Protein AF-A0A1F7S0H8-F1 (afdb_monomer_lite)

Organism: NCBI:txid1817879

Foldseek 3Di:
DDDDDDDDDDDDPPPEDAPDDDDPVRVVLVVLVQVLADDDPQQPDRWYWDQDPVRKIKIKTWGFFADPVRDGDDIWIKIWIWHQDPPSAIHTDDIGTPDPCCPPPRNPCVVVVNVVRRVVSRD

Secondary structure (DSSP, 8-state):
----------S---S---SSPPPHHHHHHHHHHHHHS--BTTB-SPPEEEE-TTS-EEEEEEEEEE-TTS-EEEEEEEEEEEEE-GGG-EEEEEEEEESS-TTSTTTTTHHHHHHHHHHHHT-

pLDDT: mean 79.81, std 19.37, range [27.36, 96.06]

Structure (mmCIF, N/CA/C/O backbone):
data_AF-A0A1F7S0H8-F1
#
_entry.id   AF-A0A1F7S0H8-F1
#
loop_
_atom_site.group_PDB
_atom_site.id
_atom_site.type_symbol
_atom_site.label_atom_id
_atom_site.label_alt_id
_atom_site.label_comp_id
_atom_site.label_asym_id
_atom_site.label_entity_id
_a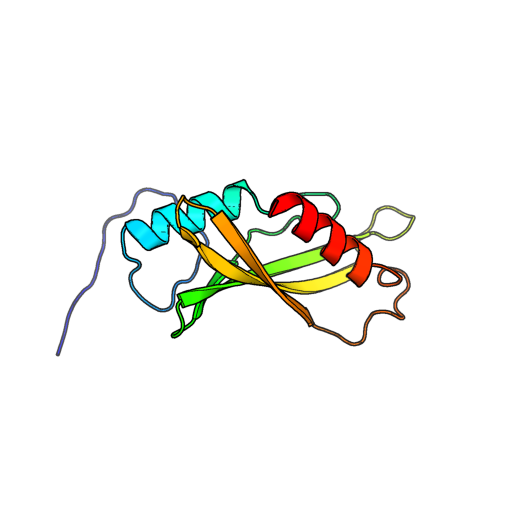tom_site.label_seq_id
_atom_site.pdbx_PDB_ins_code
_atom_site.Cartn_x
_atom_site.Cartn_y
_atom_site.Cartn_z
_atom_site.occupancy
_atom_site.B_iso_or_equiv
_atom_site.auth_seq_id
_atom_site.auth_comp_id
_atom_site.auth_asym_id
_atom_site.auth_atom_id
_atom_site.pdbx_PDB_model_num
ATOM 1 N N . MET A 1 1 ? -14.834 31.264 13.936 1.00 35.56 1 MET A N 1
ATOM 2 C CA . MET A 1 1 ? -14.135 30.613 15.067 1.00 35.56 1 MET A CA 1
ATOM 3 C C . MET A 1 1 ? -12.662 30.486 14.694 1.00 35.56 1 MET A C 1
ATOM 5 O O . MET A 1 1 ? -12.381 30.135 13.558 1.00 35.56 1 MET A O 1
ATOM 9 N N . LYS A 1 2 ? -11.749 30.914 15.575 1.00 37.16 2 LYS A N 1
ATOM 10 C CA . LYS A 1 2 ? -10.286 30.982 15.366 1.00 37.16 2 LYS A CA 1
ATOM 11 C C . LYS A 1 2 ? -9.579 29.936 16.245 1.00 37.16 2 LYS A C 1
ATOM 13 O O . LYS A 1 2 ? -10.104 29.629 17.309 1.00 37.16 2 LYS A O 1
ATOM 18 N N . ALA A 1 3 ? -8.348 29.593 15.834 1.00 30.03 3 ALA A N 1
ATOM 19 C CA . ALA A 1 3 ? -7.314 28.753 16.477 1.00 30.03 3 ALA A CA 1
ATOM 20 C C . ALA A 1 3 ? -7.418 27.244 16.145 1.00 30.03 3 ALA A C 1
ATOM 22 O O . ALA A 1 3 ? -8.518 26.729 16.034 1.00 30.03 3 ALA A O 1
ATOM 23 N N . ALA A 1 4 ? -6.324 26.508 15.904 1.00 31.42 4 ALA A N 1
ATOM 24 C CA . ALA A 1 4 ? -4.999 26.639 16.514 1.00 31.42 4 ALA A CA 1
ATOM 25 C C . ALA A 1 4 ? -3.820 26.749 15.524 1.00 31.42 4 ALA A C 1
ATOM 27 O O . ALA A 1 4 ? -3.726 26.030 14.535 1.00 31.42 4 ALA A O 1
ATOM 28 N N . LYS A 1 5 ? -2.886 27.654 15.854 1.00 34.66 5 LYS A N 1
ATOM 29 C CA . LYS A 1 5 ? -1.485 27.591 15.427 1.00 34.66 5 LYS A CA 1
ATOM 30 C C . LYS A 1 5 ? -0.779 26.625 16.371 1.00 34.66 5 LYS A C 1
ATOM 32 O O . LYS A 1 5 ? -0.831 26.845 17.578 1.00 34.66 5 LYS A O 1
ATOM 37 N N . ILE A 1 6 ? -0.086 25.632 15.832 1.00 31.73 6 ILE A N 1
ATOM 38 C CA . ILE A 1 6 ? 0.916 24.877 16.582 1.00 31.73 6 ILE A CA 1
ATOM 39 C C . ILE A 1 6 ? 2.270 25.276 16.006 1.00 31.73 6 ILE A C 1
ATOM 41 O O . ILE A 1 6 ? 2.551 25.068 14.828 1.00 31.73 6 ILE A O 1
ATOM 45 N N . SER A 1 7 ? 3.074 25.929 16.839 1.00 33.97 7 SER A N 1
ATOM 46 C CA . SER A 1 7 ? 4.480 26.210 16.585 1.00 33.97 7 SER A CA 1
ATOM 47 C C . SER A 1 7 ? 5.299 25.652 17.743 1.00 33.97 7 SER A C 1
ATOM 49 O O . SER A 1 7 ? 5.394 26.295 18.788 1.00 33.97 7 SER A O 1
ATOM 51 N N . HIS A 1 8 ? 5.913 24.490 17.542 1.00 27.36 8 HIS A N 1
ATOM 52 C CA . HIS A 1 8 ? 7.290 24.261 17.970 1.00 27.36 8 HIS A CA 1
ATOM 53 C C . HIS A 1 8 ? 7.908 23.108 17.177 1.00 27.36 8 HIS A C 1
ATOM 55 O O . HIS A 1 8 ? 7.228 22.162 16.800 1.00 27.36 8 HIS A O 1
ATOM 61 N N . TRP A 1 9 ? 9.185 23.279 16.855 1.00 36.69 9 TRP A N 1
ATOM 62 C CA . TRP A 1 9 ? 9.936 22.606 15.803 1.00 36.69 9 TRP A CA 1
ATOM 63 C C . TRP A 1 9 ? 11.054 21.781 16.446 1.00 36.69 9 TRP A C 1
ATOM 65 O O . TRP A 1 9 ? 11.909 22.349 17.117 1.00 36.69 9 TRP A O 1
ATOM 75 N N . SER A 1 10 ? 11.084 20.474 16.191 1.00 34.12 10 SER A N 1
ATOM 76 C CA . SER A 1 10 ? 12.286 19.627 16.225 1.00 34.12 10 SER A CA 1
ATOM 77 C C . SER A 1 10 ? 11.961 18.348 15.454 1.00 34.12 10 SER A C 1
ATOM 79 O O . SER A 1 10 ? 11.011 17.661 15.812 1.00 34.12 10 SER A O 1
ATOM 81 N N . GLY A 1 11 ? 12.673 18.132 14.338 1.00 35.53 11 GLY A N 1
ATOM 82 C CA . GLY A 1 11 ? 12.375 17.150 13.283 1.00 35.53 11 GLY A CA 1
ATOM 83 C C . GLY A 1 11 ? 12.131 15.741 13.817 1.00 35.53 11 GLY A C 1
ATOM 84 O O . GLY A 1 11 ? 12.734 15.339 14.797 1.00 35.53 11 GLY A O 1
ATOM 85 N N . ILE A 1 12 ? 11.221 14.963 13.253 1.00 36.72 12 ILE A N 1
ATOM 86 C CA . ILE A 1 12 ? 10.985 14.685 11.836 1.00 36.72 12 ILE A CA 1
ATOM 87 C C . ILE A 1 12 ? 9.501 14.942 11.560 1.00 36.72 12 ILE A C 1
ATOM 89 O O . ILE A 1 12 ? 8.644 14.448 12.286 1.00 36.72 12 ILE A O 1
ATOM 93 N N . LYS A 1 13 ? 9.165 15.742 10.539 1.00 36.72 13 LYS A N 1
ATOM 94 C CA . LYS A 1 13 ? 7.796 15.673 10.019 1.00 36.72 13 LYS A CA 1
ATOM 95 C C . LYS A 1 13 ? 7.671 14.271 9.453 1.00 36.72 13 LYS A C 1
ATOM 97 O O . LYS A 1 13 ? 8.392 13.966 8.506 1.00 36.72 13 LYS A O 1
ATOM 102 N N . SER A 1 14 ? 6.807 13.452 10.044 1.00 42.69 14 SER A N 1
ATOM 103 C CA . SER A 1 14 ? 6.254 12.306 9.338 1.00 42.69 14 SER A CA 1
ATOM 104 C C . SER A 1 14 ? 5.902 12.798 7.921 1.00 42.69 14 SER A C 1
ATOM 106 O O . SER A 1 14 ? 5.218 13.825 7.806 1.00 42.69 14 SER A O 1
ATOM 108 N N . PRO A 1 15 ? 6.453 12.199 6.851 1.00 43.97 15 PRO A N 1
ATOM 109 C CA . PRO A 1 15 ? 6.251 12.679 5.481 1.00 43.97 15 PRO A CA 1
ATOM 110 C C . PRO A 1 15 ? 4.785 12.556 5.023 1.00 43.97 15 PRO A C 1
ATOM 112 O O . PRO A 1 15 ? 4.446 12.938 3.903 1.00 43.97 15 PRO A O 1
ATOM 115 N N . TYR A 1 16 ? 3.903 12.074 5.900 1.00 50.62 16 TYR A N 1
ATOM 116 C CA . TYR A 1 16 ? 2.523 11.731 5.623 1.00 50.62 16 TYR A CA 1
ATOM 117 C C . TYR A 1 16 ? 1.584 12.933 5.768 1.00 50.62 16 TYR A C 1
ATOM 119 O O . TYR A 1 16 ? 1.601 13.686 6.745 1.00 50.62 16 TYR A O 1
ATOM 127 N N . SER A 1 17 ? 0.737 13.124 4.756 1.00 50.94 17 SER A N 1
ATOM 128 C CA . SER A 1 17 ? -0.319 14.132 4.757 1.00 50.94 17 SER A CA 1
ATOM 129 C C . SER A 1 17 ? -1.642 13.502 5.182 1.00 50.94 17 SER A C 1
ATOM 131 O O . SER A 1 17 ? -2.275 12.812 4.388 1.00 50.94 17 SER A O 1
ATOM 133 N N . TYR A 1 18 ? -2.088 13.780 6.406 1.00 55.00 18 TYR A N 1
ATOM 134 C CA . TYR A 1 18 ? -3.389 13.329 6.898 1.00 55.00 18 TYR A CA 1
ATOM 135 C C . TYR A 1 18 ? -4.454 14.416 6.734 1.00 55.00 18 TYR A C 1
ATOM 137 O O . TYR A 1 18 ? -4.211 15.604 6.950 1.00 55.00 18 TYR A O 1
ATOM 145 N N . SER A 1 19 ? -5.667 14.009 6.358 1.00 54.66 19 SER A N 1
ATOM 146 C CA . SER A 1 19 ? -6.814 14.914 6.188 1.00 54.66 19 SER A CA 1
ATOM 147 C C . SER A 1 19 ? -7.409 15.418 7.514 1.00 54.66 19 SER A C 1
ATOM 149 O O . SER A 1 19 ? -8.237 16.331 7.511 1.00 54.66 19 SER A O 1
ATOM 151 N N . HIS A 1 20 ? -7.001 14.831 8.640 1.00 63.75 20 HIS A N 1
ATOM 152 C CA . HIS A 1 20 ? -7.454 15.135 9.995 1.00 63.75 20 HIS A CA 1
ATOM 153 C C . HIS A 1 20 ? -6.344 14.813 11.009 1.00 63.75 20 HIS A C 1
ATOM 155 O O . HIS A 1 20 ? -5.349 14.182 10.659 1.00 63.75 20 HIS A O 1
ATOM 161 N N . ASN A 1 21 ? -6.508 15.260 12.259 1.00 76.88 21 ASN A N 1
ATOM 162 C CA . ASN A 1 21 ? -5.634 14.813 13.344 1.00 76.88 21 ASN A CA 1
ATOM 163 C C . ASN A 1 21 ? -5.942 13.342 13.629 1.00 76.88 21 ASN A C 1
ATOM 165 O O . ASN A 1 21 ? -7.093 13.032 13.946 1.00 76.88 21 ASN A O 1
ATOM 169 N N . LEU A 1 22 ? -4.936 12.482 13.512 1.00 79.38 22 LEU A N 1
ATOM 170 C CA . LEU A 1 22 ? -5.056 11.069 13.838 1.00 79.38 22 LEU A CA 1
ATOM 171 C C . LEU A 1 22 ? -5.240 10.878 15.344 1.00 79.38 22 LEU A C 1
ATOM 173 O O . LEU A 1 22 ? -4.770 11.671 16.164 1.00 79.38 22 LEU A O 1
ATOM 177 N N . THR A 1 23 ? -5.947 9.819 15.710 1.00 87.06 23 THR A N 1
ATOM 178 C CA . THR A 1 23 ? -5.912 9.281 17.068 1.00 87.06 23 THR A CA 1
ATOM 179 C C . THR A 1 23 ? -4.625 8.481 17.282 1.00 87.06 23 THR A C 1
ATOM 181 O O . THR A 1 23 ? -4.068 7.933 16.338 1.00 87.06 23 THR A O 1
ATOM 184 N N . GLU A 1 24 ? -4.184 8.344 18.534 1.00 87.12 24 GLU A N 1
ATOM 185 C CA . GLU A 1 24 ? -2.999 7.540 18.896 1.00 87.12 24 GLU A CA 1
ATOM 186 C C . GLU A 1 24 ? -3.091 6.094 18.370 1.00 87.12 24 GLU A C 1
ATOM 188 O O . GLU A 1 24 ? -2.121 5.537 17.865 1.00 87.12 24 GLU A O 1
ATOM 193 N N . ASN A 1 25 ? -4.288 5.499 18.408 1.00 86.69 25 ASN A N 1
ATOM 194 C CA . ASN A 1 25 ? -4.518 4.161 17.863 1.00 86.69 25 ASN A CA 1
ATOM 195 C C . ASN A 1 25 ? -4.367 4.112 16.336 1.00 86.69 25 ASN A C 1
ATOM 197 O O . ASN A 1 25 ? -3.900 3.108 15.804 1.00 86.69 25 ASN A O 1
ATOM 201 N N . GLU A 1 26 ? -4.782 5.167 15.630 1.00 88.50 26 GLU A N 1
ATOM 202 C CA . GLU A 1 26 ? -4.605 5.252 14.180 1.00 88.50 26 GLU A CA 1
ATOM 203 C C . GLU A 1 26 ? -3.132 5.431 13.819 1.00 88.50 26 GLU A C 1
ATOM 205 O O . GLU A 1 26 ? -2.672 4.771 12.896 1.00 88.50 26 GLU A O 1
ATOM 210 N N . GLU A 1 27 ? -2.379 6.236 14.570 1.00 89.19 27 GLU A N 1
ATOM 211 C CA . GLU A 1 27 ? -0.930 6.389 14.378 1.00 89.19 27 GLU A CA 1
ATOM 212 C C . GLU A 1 27 ? -0.205 5.045 14.533 1.00 89.19 27 GLU A C 1
ATOM 214 O O . GLU A 1 27 ? 0.455 4.602 13.596 1.00 89.19 27 GLU A O 1
ATOM 219 N N . ILE A 1 28 ? -0.429 4.333 15.644 1.00 89.75 28 ILE A N 1
ATOM 220 C CA . ILE A 1 28 ? 0.177 3.013 15.897 1.00 89.75 28 ILE A CA 1
ATOM 221 C C . ILE A 1 28 ? -0.184 2.005 14.795 1.00 89.75 28 ILE A C 1
ATOM 223 O O . ILE A 1 28 ? 0.633 1.180 14.388 1.00 89.75 28 ILE A O 1
ATOM 227 N N . MET A 1 29 ? -1.428 2.029 14.318 1.00 91.00 29 MET A N 1
ATOM 228 C CA . MET A 1 29 ? -1.888 1.135 13.257 1.00 91.00 29 MET A CA 1
ATOM 229 C C . MET A 1 29 ? -1.209 1.435 11.914 1.00 91.00 29 MET A C 1
ATOM 231 O O . MET A 1 29 ? -0.882 0.502 11.181 1.00 91.00 29 MET A O 1
ATOM 235 N N . LEU A 1 30 ? -1.014 2.713 11.581 1.00 91.50 30 LEU A N 1
ATOM 236 C CA . LEU A 1 30 ? -0.339 3.122 10.351 1.00 91.50 30 LEU A CA 1
ATOM 237 C C . LEU A 1 30 ? 1.163 2.823 10.397 1.00 91.50 30 LEU A C 1
AT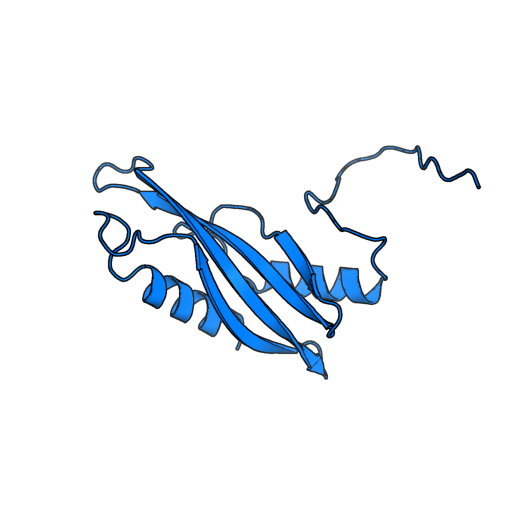OM 239 O O . LEU A 1 30 ? 1.694 2.339 9.403 1.00 91.50 30 LEU A O 1
ATOM 243 N N . GLU A 1 31 ? 1.815 3.010 11.547 1.00 91.25 31 GLU A N 1
ATOM 244 C CA . GLU A 1 31 ? 3.212 2.601 11.759 1.00 91.25 31 GLU A CA 1
ATOM 245 C C . GLU A 1 31 ? 3.388 1.091 11.533 1.00 91.25 31 GLU A C 1
ATOM 247 O O . GLU A 1 31 ? 4.261 0.667 10.780 1.00 91.25 31 GLU A O 1
ATOM 252 N N . LYS A 1 32 ? 2.488 0.262 12.084 1.00 91.38 32 LYS A N 1
ATOM 253 C CA . LYS A 1 32 ? 2.498 -1.191 11.829 1.00 91.38 32 LYS A CA 1
ATOM 254 C C . LYS A 1 32 ? 2.320 -1.527 10.350 1.00 91.38 32 LYS A C 1
ATOM 256 O O . LYS A 1 32 ? 2.936 -2.471 9.866 1.00 91.38 32 LYS A O 1
ATOM 261 N N . LEU A 1 33 ? 1.458 -0.797 9.640 1.00 91.81 33 LEU A N 1
ATOM 262 C CA . LEU A 1 33 ? 1.272 -0.994 8.202 1.00 91.81 33 LEU A CA 1
ATOM 263 C C . LEU A 1 33 ? 2.535 -0.648 7.418 1.00 91.81 33 LEU A C 1
ATOM 265 O O . LEU A 1 33 ? 2.896 -1.378 6.503 1.00 91.81 33 LEU A O 1
ATOM 269 N N . GLU A 1 34 ? 3.200 0.445 7.765 1.00 91.56 34 GLU A N 1
ATOM 270 C CA . GLU A 1 34 ? 4.449 0.858 7.131 1.00 91.56 34 GLU A CA 1
ATOM 271 C C . GLU A 1 34 ? 5.568 -0.177 7.311 1.00 91.56 34 GLU A C 1
ATOM 273 O O . GLU A 1 34 ? 6.301 -0.448 6.357 1.00 91.56 34 GLU A O 1
ATOM 278 N N . ASP A 1 35 ? 5.647 -0.786 8.498 1.00 91.19 35 ASP A N 1
ATOM 279 C CA . ASP A 1 35 ? 6.635 -1.818 8.827 1.00 91.19 35 ASP A CA 1
ATOM 280 C C . ASP A 1 35 ? 6.424 -3.127 8.049 1.00 91.19 35 ASP A C 1
ATOM 282 O O . ASP A 1 35 ? 7.396 -3.802 7.702 1.00 91.19 35 ASP A O 1
ATOM 286 N N . ILE A 1 36 ? 5.168 -3.516 7.793 1.00 92.94 36 ILE A N 1
ATOM 287 C CA . ILE A 1 36 ? 4.867 -4.767 7.078 1.00 92.94 36 ILE A CA 1
ATOM 288 C C . ILE A 1 36 ? 4.861 -4.587 5.563 1.00 92.94 36 ILE A C 1
ATOM 290 O O . ILE A 1 36 ? 5.212 -5.519 4.843 1.00 92.94 36 ILE A O 1
ATOM 294 N N . LEU A 1 37 ? 4.454 -3.418 5.061 1.00 94.06 37 LEU A N 1
ATOM 295 C CA . LEU A 1 37 ? 4.339 -3.190 3.626 1.00 94.06 37 LEU A CA 1
ATOM 296 C C . LEU A 1 37 ? 5.718 -3.257 2.947 1.00 94.06 37 LEU A C 1
ATOM 298 O O . LEU A 1 37 ? 6.728 -2.848 3.517 1.00 94.06 37 LEU A O 1
ATOM 302 N N . PRO A 1 38 ? 5.789 -3.782 1.714 1.00 94.00 38 PRO A N 1
ATOM 303 C CA . PRO A 1 38 ? 7.058 -4.053 1.065 1.00 94.00 38 PRO A CA 1
ATOM 304 C C . PRO A 1 38 ? 7.776 -2.758 0.683 1.00 94.00 38 PRO A C 1
ATOM 306 O O . PRO A 1 38 ? 7.158 -1.786 0.240 1.00 94.00 38 PRO A O 1
ATOM 309 N N . HIS A 1 39 ? 9.103 -2.813 0.776 1.00 91.06 39 HIS A N 1
ATOM 310 C CA . HIS A 1 39 ? 10.032 -1.781 0.324 1.00 91.06 39 HIS A CA 1
ATOM 311 C C . HIS A 1 39 ? 11.108 -2.409 -0.569 1.00 91.06 39 HIS A C 1
ATOM 313 O O . HIS A 1 39 ? 11.498 -3.566 -0.392 1.00 91.06 39 HIS A O 1
ATOM 319 N N . GLY A 1 40 ? 11.623 -1.635 -1.519 1.00 88.94 40 GLY A N 1
ATOM 320 C CA . GLY A 1 40 ? 12.642 -2.073 -2.469 1.00 88.94 40 GLY A CA 1
ATOM 321 C C . GLY A 1 40 ? 12.082 -2.858 -3.657 1.00 88.94 40 GLY A C 1
ATOM 322 O O . GLY A 1 40 ? 10.878 -2.929 -3.891 1.00 88.94 40 GLY A O 1
ATOM 323 N N . SER A 1 41 ? 12.982 -3.424 -4.469 1.00 88.81 41 SER A N 1
ATOM 324 C CA . SER A 1 41 ? 12.638 -4.135 -5.718 1.00 88.81 41 SER A CA 1
ATOM 325 C C . SER A 1 41 ? 11.762 -3.320 -6.684 1.00 88.81 41 SER A C 1
ATOM 327 O O . SER A 1 41 ? 10.981 -3.879 -7.449 1.00 88.81 41 SER A O 1
ATOM 329 N N . GLY A 1 42 ? 11.906 -1.992 -6.659 1.00 89.75 42 GLY A N 1
ATOM 330 C CA . GLY A 1 42 ? 11.107 -1.052 -7.444 1.00 89.75 42 GLY A CA 1
ATOM 331 C C . GLY A 1 42 ? 9.984 -0.380 -6.650 1.00 89.75 42 GLY A C 1
ATOM 332 O O . GLY A 1 42 ? 9.457 0.615 -7.121 1.00 89.75 42 GLY A O 1
ATOM 333 N N . ILE A 1 43 ? 9.647 -0.833 -5.440 1.00 92.38 43 ILE A N 1
ATOM 334 C CA . ILE A 1 43 ? 8.763 -0.120 -4.500 1.00 92.38 43 ILE A CA 1
ATOM 335 C C . ILE A 1 43 ? 9.647 0.733 -3.583 1.00 92.38 43 ILE A C 1
ATOM 337 O O . ILE A 1 43 ? 9.919 0.375 -2.442 1.00 92.38 43 ILE A O 1
ATOM 341 N N . ASN A 1 44 ? 10.209 1.811 -4.127 1.00 87.12 44 ASN A N 1
ATOM 342 C CA . ASN A 1 44 ? 11.237 2.596 -3.430 1.00 87.12 44 ASN A CA 1
ATOM 343 C C . ASN A 1 44 ? 10.696 3.876 -2.773 1.00 87.12 44 ASN A C 1
ATOM 345 O O . ASN A 1 44 ? 11.454 4.570 -2.100 1.00 87.12 44 ASN A O 1
ATOM 349 N N . GLY A 1 45 ? 9.429 4.225 -3.018 1.00 84.44 45 GLY A N 1
ATOM 350 C CA . GLY A 1 45 ? 8.798 5.401 -2.429 1.00 84.44 45 GLY A CA 1
ATOM 351 C C . GLY A 1 45 ? 8.287 5.144 -1.013 1.00 84.44 45 GLY A C 1
ATOM 352 O O . GLY A 1 45 ? 7.994 4.005 -0.649 1.00 84.44 45 GLY A O 1
ATOM 353 N N . ASP A 1 46 ? 8.119 6.221 -0.247 1.00 90.56 46 ASP A N 1
ATOM 354 C CA . ASP A 1 46 ? 7.449 6.165 1.053 1.00 90.56 46 ASP A CA 1
ATOM 355 C C . ASP A 1 46 ? 5.960 5.827 0.867 1.00 90.56 46 ASP A C 1
ATOM 357 O O . ASP A 1 46 ? 5.286 6.351 -0.031 1.00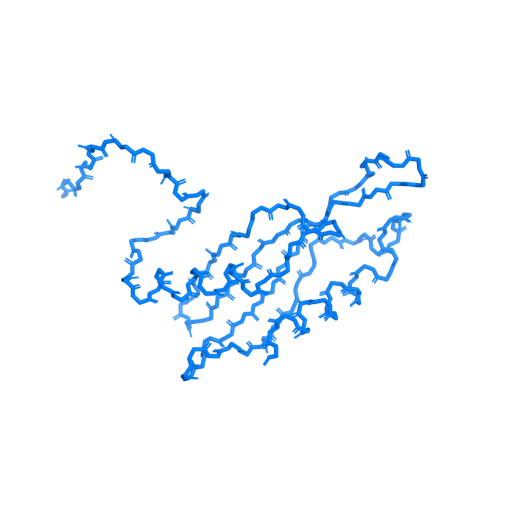 90.56 46 ASP A O 1
ATOM 361 N N . TRP A 1 47 ? 5.428 4.966 1.732 1.00 92.50 47 TRP A N 1
ATOM 362 C CA . TRP A 1 47 ? 4.006 4.634 1.730 1.00 92.50 47 TRP A CA 1
ATOM 363 C C . TRP A 1 47 ? 3.174 5.809 2.234 1.00 92.50 47 TRP A C 1
ATOM 365 O O . TRP A 1 47 ? 3.487 6.409 3.250 1.00 92.50 47 TRP A O 1
ATOM 375 N N . SER A 1 48 ? 2.076 6.133 1.555 1.00 91.94 48 SER A N 1
ATOM 376 C CA . SER A 1 48 ? 1.115 7.133 2.046 1.00 91.94 48 SER A CA 1
ATOM 377 C C . SER A 1 48 ? -0.252 6.512 2.292 1.00 91.94 48 SER A C 1
ATOM 379 O O . SER A 1 48 ? -0.643 5.567 1.605 1.00 91.94 48 SER A O 1
ATOM 381 N N . PHE A 1 49 ? -0.977 7.030 3.284 1.00 93.00 49 PHE A N 1
ATOM 382 C CA . PHE A 1 49 ? -2.173 6.380 3.815 1.00 93.00 49 PHE A CA 1
ATOM 383 C C . PHE A 1 49 ? -3.382 7.311 3.854 1.00 93.00 49 PHE A C 1
ATOM 385 O O . PHE A 1 49 ? -3.315 8.410 4.404 1.00 93.00 49 PHE A O 1
ATOM 392 N N . ASP A 1 50 ? -4.513 6.813 3.357 1.00 91.81 50 ASP A N 1
ATOM 393 C CA . ASP A 1 50 ? -5.826 7.438 3.493 1.00 91.81 50 ASP A CA 1
ATOM 394 C C . ASP A 1 50 ? -6.764 6.538 4.312 1.00 91.81 50 ASP A C 1
ATOM 396 O O . ASP A 1 50 ? -7.129 5.442 3.877 1.00 91.81 50 ASP A O 1
ATOM 400 N N . ILE A 1 51 ? -7.213 7.014 5.479 1.00 91.19 51 ILE A N 1
ATOM 401 C CA . ILE A 1 51 ? -8.253 6.342 6.274 1.00 91.19 51 ILE A CA 1
ATOM 402 C C . ILE A 1 51 ? -9.630 6.721 5.715 1.00 91.19 51 ILE A C 1
ATOM 404 O O . ILE A 1 51 ? -10.044 7.884 5.719 1.00 91.19 51 ILE A O 1
ATOM 408 N N . LEU A 1 52 ? -10.361 5.726 5.220 1.00 89.81 52 LEU A N 1
ATOM 409 C CA . LEU A 1 52 ? -11.701 5.886 4.672 1.00 89.81 52 LEU A CA 1
ATOM 410 C C . LEU A 1 52 ? -12.751 5.945 5.787 1.00 89.81 52 LEU A C 1
ATOM 412 O O . LEU A 1 52 ? -12.598 5.371 6.861 1.00 89.81 52 LEU A O 1
ATOM 416 N N . LYS A 1 53 ? -13.906 6.557 5.498 1.00 86.88 53 LYS A N 1
ATOM 417 C CA . LYS A 1 53 ? -15.024 6.688 6.459 1.00 86.88 53 LYS A CA 1
ATOM 418 C C . LYS A 1 53 ? -15.560 5.356 7.000 1.00 86.88 53 LYS A C 1
ATOM 420 O O . LYS A 1 53 ? -16.253 5.352 8.010 1.00 86.88 53 LYS A O 1
ATOM 425 N N . ASN A 1 54 ? -15.309 4.251 6.302 1.00 86.62 54 ASN A N 1
ATOM 426 C CA . ASN A 1 54 ? -15.706 2.906 6.714 1.00 86.62 54 ASN A CA 1
ATOM 427 C C . ASN A 1 54 ? -14.622 2.178 7.536 1.00 86.62 54 ASN A C 1
ATOM 429 O O . ASN A 1 54 ? -14.793 0.994 7.813 1.00 86.62 54 ASN A O 1
ATOM 433 N N . GLY A 1 55 ? -13.523 2.854 7.884 1.00 88.31 55 GLY A N 1
ATOM 434 C CA . GLY A 1 55 ? -12.396 2.299 8.635 1.00 88.31 55 GLY A CA 1
ATOM 435 C C . GLY A 1 55 ? -11.375 1.529 7.794 1.00 88.31 55 GLY A C 1
ATOM 436 O O . GLY A 1 55 ? -10.372 1.081 8.335 1.00 88.31 55 GLY A O 1
ATOM 437 N N . ASN A 1 56 ? -11.594 1.367 6.484 1.00 94.12 56 ASN A N 1
ATOM 438 C CA . ASN A 1 56 ? -10.570 0.803 5.603 1.00 94.12 56 ASN A CA 1
ATOM 439 C C . ASN A 1 56 ? -9.446 1.817 5.376 1.00 94.12 56 A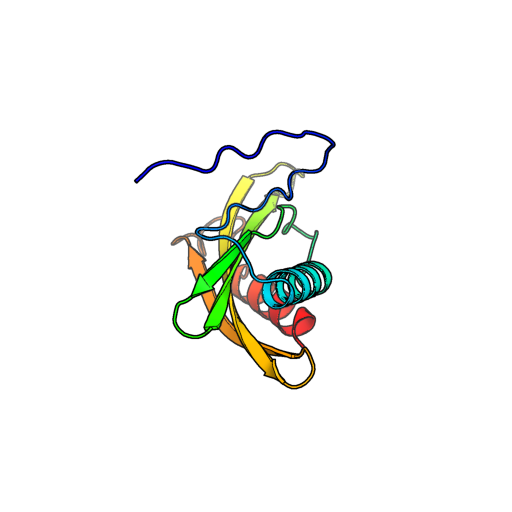SN A C 1
ATOM 441 O O . ASN A 1 56 ? -9.675 3.024 5.417 1.00 94.12 56 ASN A O 1
ATOM 445 N N . ILE A 1 57 ? -8.263 1.320 5.038 1.00 94.75 57 ILE A N 1
ATOM 446 C CA . ILE A 1 57 ? -7.079 2.140 4.792 1.00 94.75 57 ILE A CA 1
ATOM 447 C C . ILE A 1 57 ? -6.639 1.907 3.357 1.00 94.75 57 ILE A C 1
ATOM 449 O O . ILE A 1 57 ? -6.536 0.760 2.920 1.00 94.75 57 ILE A O 1
ATOM 453 N N . VAL A 1 58 ? -6.414 2.985 2.613 1.00 94.88 58 VAL A N 1
ATOM 454 C CA . VAL A 1 58 ? -5.802 2.926 1.286 1.00 94.88 58 VAL A CA 1
ATOM 455 C C . VAL A 1 58 ? -4.331 3.281 1.434 1.00 94.88 58 VAL A C 1
ATOM 457 O O . VAL A 1 58 ? -4.002 4.393 1.830 1.00 94.88 58 VAL A O 1
ATOM 460 N N . CYS A 1 59 ? -3.464 2.327 1.124 1.00 94.62 59 CYS A N 1
ATOM 461 C CA . CYS A 1 59 ? -2.017 2.476 1.139 1.00 94.62 59 CYS A CA 1
ATOM 462 C C . CYS A 1 59 ? -1.554 2.720 -0.300 1.00 94.62 59 CYS A C 1
ATOM 464 O O . CYS A 1 59 ? -1.857 1.920 -1.189 1.00 94.62 59 CYS A O 1
ATOM 466 N N . HIS A 1 60 ? -0.842 3.812 -0.542 1.00 94.44 60 HIS A N 1
ATOM 467 C CA . HIS A 1 60 ? -0.395 4.260 -1.857 1.00 94.44 60 HIS A CA 1
ATOM 468 C C . HIS A 1 60 ? 1.123 4.183 -1.974 1.00 94.44 60 HIS A C 1
ATOM 470 O O . HIS A 1 60 ? 1.831 4.579 -1.048 1.00 94.44 60 HIS A O 1
ATOM 476 N N . ASN A 1 61 ? 1.605 3.746 -3.138 1.00 94.12 61 ASN A N 1
ATOM 477 C CA . ASN A 1 61 ? 3.019 3.800 -3.495 1.00 94.12 61 ASN A CA 1
ATOM 478 C C . ASN A 1 61 ? 3.181 3.873 -5.029 1.00 94.12 61 ASN A C 1
ATOM 480 O O . ASN A 1 61 ? 2.212 3.760 -5.789 1.00 94.12 61 ASN A O 1
ATOM 484 N N . THR A 1 62 ? 4.413 4.056 -5.490 1.00 92.75 62 THR A N 1
ATOM 485 C CA . THR A 1 62 ? 4.788 4.107 -6.898 1.00 92.75 62 THR A CA 1
ATOM 486 C C . THR A 1 62 ? 5.869 3.069 -7.176 1.00 92.75 62 THR A C 1
ATOM 488 O O . THR A 1 62 ? 6.912 3.040 -6.531 1.00 92.75 62 THR A O 1
ATOM 491 N N . TYR A 1 63 ? 5.635 2.230 -8.184 1.00 92.19 63 TYR A N 1
ATOM 492 C CA . TYR A 1 63 ? 6.644 1.313 -8.696 1.00 92.19 63 TYR A CA 1
ATOM 493 C C . TYR A 1 63 ? 7.561 2.028 -9.693 1.00 92.19 63 TYR A C 1
ATOM 495 O O . TYR A 1 63 ? 7.096 2.549 -10.713 1.00 92.19 63 TYR A O 1
ATOM 503 N N . GLU A 1 64 ? 8.857 2.027 -9.414 1.00 91.31 64 GLU A N 1
ATOM 504 C CA . GLU A 1 64 ? 9.923 2.617 -10.215 1.00 91.31 64 GLU A CA 1
ATOM 505 C C . GLU A 1 64 ? 10.580 1.546 -11.092 1.00 91.31 64 GLU A C 1
ATOM 507 O O . GLU A 1 64 ? 11.501 0.836 -10.685 1.00 91.31 64 GLU A O 1
ATOM 512 N N . ALA A 1 65 ? 10.115 1.415 -12.331 1.00 89.19 65 ALA A N 1
ATOM 513 C CA . ALA A 1 65 ? 10.662 0.421 -13.238 1.00 89.19 65 ALA A CA 1
ATOM 514 C C . ALA A 1 65 ? 11.982 0.879 -13.861 1.00 89.19 65 ALA A C 1
ATOM 516 O O . ALA A 1 65 ? 12.103 2.013 -14.337 1.00 89.19 65 ALA A O 1
ATOM 517 N N . MET A 1 66 ? 12.935 -0.045 -13.955 1.00 87.94 66 MET A N 1
ATOM 518 C CA . MET A 1 66 ? 14.197 0.135 -14.667 1.00 87.94 66 MET A CA 1
ATOM 519 C C . MET A 1 66 ? 14.183 -0.590 -16.015 1.00 87.94 66 MET A C 1
ATOM 521 O O . MET A 1 66 ? 13.611 -1.668 -16.155 1.00 87.94 66 MET A O 1
ATOM 525 N N . ASN A 1 67 ? 14.830 -0.005 -17.020 1.00 84.12 67 ASN A N 1
ATOM 526 C CA . ASN A 1 67 ? 15.129 -0.700 -18.269 1.00 84.12 67 ASN A CA 1
ATOM 527 C C . ASN A 1 67 ? 16.349 -1.627 -18.116 1.00 84.12 67 ASN A C 1
ATOM 529 O O . ASN A 1 67 ? 17.062 -1.594 -17.116 1.00 84.12 67 ASN A O 1
ATOM 533 N N . GLU A 1 68 ? 16.648 -2.400 -19.160 1.00 85.69 68 GLU A N 1
ATOM 534 C CA . GLU A 1 68 ? 17.777 -3.348 -19.205 1.00 85.69 68 GLU A CA 1
ATOM 535 C C . GLU A 1 68 ? 19.159 -2.709 -18.988 1.00 85.69 68 GLU A C 1
ATOM 537 O O . GLU A 1 68 ? 20.134 -3.398 -18.705 1.00 85.69 68 GLU A O 1
ATOM 542 N N . ARG A 1 69 ? 19.266 -1.384 -19.134 1.00 88.81 69 ARG A N 1
ATOM 543 C CA . ARG A 1 69 ? 20.506 -0.627 -18.926 1.00 88.81 69 ARG A CA 1
ATOM 544 C C . ARG A 1 69 ? 20.612 -0.043 -17.513 1.00 88.81 69 ARG A C 1
ATOM 546 O O . ARG A 1 69 ? 21.551 0.700 -17.249 1.00 88.81 69 ARG A O 1
ATOM 553 N N . GLY A 1 70 ? 19.658 -0.345 -16.631 1.00 86.06 70 GLY A N 1
ATOM 554 C CA . GLY A 1 70 ? 19.633 0.132 -15.248 1.00 86.06 70 GLY A CA 1
ATOM 555 C C . GLY A 1 70 ? 19.153 1.576 -15.079 1.00 86.06 70 GLY A C 1
ATOM 556 O O . GLY A 1 70 ? 19.387 2.169 -14.033 1.00 86.06 70 GLY A O 1
ATOM 557 N N . TYR A 1 71 ? 18.495 2.166 -16.083 1.00 87.75 71 TYR A N 1
ATOM 558 C CA . TYR A 1 71 ? 17.889 3.496 -15.956 1.00 87.75 71 TYR A CA 1
ATOM 559 C C . TYR A 1 71 ? 16.394 3.387 -15.686 1.00 87.75 71 TYR A C 1
ATOM 561 O O . TYR A 1 71 ? 15.715 2.575 -16.317 1.00 87.75 71 TYR A O 1
ATOM 569 N N . TYR A 1 72 ? 15.862 4.267 -14.839 1.00 87.31 72 TYR A N 1
ATOM 570 C CA . TYR A 1 72 ? 14.419 4.390 -14.643 1.00 87.31 72 TYR A CA 1
ATOM 571 C C . TYR A 1 72 ? 13.710 4.725 -15.965 1.00 87.31 72 TYR A C 1
ATOM 573 O O . TYR A 1 72 ? 14.020 5.722 -16.618 1.00 87.31 72 TYR A O 1
ATOM 581 N N . CYS A 1 73 ? 12.782 3.856 -16.377 1.00 86.62 73 CYS A N 1
ATOM 582 C CA . CYS A 1 73 ? 12.009 3.978 -17.617 1.00 86.62 73 CYS A CA 1
ATOM 583 C C . CYS A 1 73 ? 10.599 4.512 -17.359 1.00 86.62 73 CYS A C 1
ATOM 585 O O . CYS A 1 73 ? 10.074 5.277 -18.166 1.00 86.62 73 CYS A O 1
ATOM 587 N N . HIS A 1 74 ? 9.969 4.079 -16.265 1.00 87.88 74 HIS A N 1
ATOM 588 C CA . HIS A 1 74 ? 8.560 4.331 -15.995 1.00 87.88 74 HIS A CA 1
ATOM 589 C C . HIS A 1 74 ? 8.273 4.319 -14.498 1.00 87.88 74 HIS A C 1
ATOM 591 O O . HIS A 1 74 ? 8.883 3.568 -13.744 1.00 87.88 74 HIS A O 1
ATOM 597 N N . PHE A 1 75 ? 7.265 5.097 -14.122 1.00 89.19 75 PHE A N 1
ATOM 598 C CA . PHE A 1 75 ? 6.687 5.129 -12.788 1.00 89.19 75 PHE A CA 1
ATOM 599 C C . PHE A 1 75 ? 5.217 4.709 -12.882 1.00 89.19 75 PHE A C 1
ATOM 601 O O . PHE A 1 75 ? 4.492 5.157 -13.793 1.00 89.19 75 PHE A O 1
ATOM 608 N N . TYR A 1 76 ? 4.796 3.823 -11.982 1.00 89.38 76 TYR A N 1
ATOM 609 C CA . TYR A 1 76 ? 3.438 3.290 -11.936 1.00 89.38 76 TYR A CA 1
ATOM 610 C C . TYR A 1 76 ? 2.855 3.443 -10.544 1.00 89.38 76 TYR A C 1
ATOM 612 O O . TYR A 1 76 ? 3.271 2.758 -9.616 1.00 89.38 76 TYR A O 1
ATOM 620 N N . ASP A 1 77 ? 1.869 4.322 -10.415 1.00 91.69 77 ASP A N 1
ATOM 621 C CA . ASP A 1 77 ? 1.170 4.492 -9.149 1.00 91.69 77 ASP A CA 1
ATOM 622 C C . ASP A 1 77 ? 0.228 3.313 -8.923 1.00 91.69 77 ASP A C 1
ATOM 624 O O . ASP A 1 77 ? -0.547 2.922 -9.807 1.00 91.69 77 ASP A O 1
ATOM 628 N N . PHE A 1 78 ? 0.254 2.779 -7.713 1.00 91.94 78 PHE A N 1
ATOM 629 C CA . PHE A 1 78 ? -0.653 1.734 -7.282 1.00 91.94 78 PHE A CA 1
ATOM 630 C C . PHE A 1 78 ? -1.121 1.988 -5.854 1.00 91.94 78 PHE A C 1
ATOM 632 O O . PHE A 1 78 ? -0.585 2.820 -5.119 1.00 91.94 78 PHE A O 1
ATOM 639 N N . SER A 1 79 ? -2.172 1.281 -5.469 1.00 94.12 79 SER A N 1
ATOM 640 C CA . SER A 1 79 ? -2.618 1.248 -4.092 1.00 94.12 79 SER A CA 1
ATOM 641 C C . SER A 1 79 ? -3.207 -0.096 -3.713 1.00 94.12 79 SER A C 1
ATOM 643 O O . SER A 1 79 ? -3.780 -0.814 -4.538 1.00 94.12 79 SER A O 1
ATOM 645 N N . VAL A 1 80 ? -3.099 -0.411 -2.428 1.00 95.31 80 VAL A N 1
ATOM 646 C CA . VAL A 1 80 ? -3.800 -1.523 -1.794 1.00 95.31 80 VAL A CA 1
ATOM 647 C C . VAL A 1 80 ? -4.748 -0.963 -0.746 1.00 95.31 80 VAL A C 1
ATOM 649 O O . VAL A 1 80 ? -4.413 -0.064 0.013 1.00 95.31 80 VAL A O 1
ATOM 652 N N . THR A 1 81 ? -5.980 -1.449 -0.741 1.00 95.94 81 THR A N 1
ATOM 653 C CA . THR A 1 81 ? -6.945 -1.185 0.318 1.00 95.94 81 THR A CA 1
ATOM 654 C C . THR A 1 81 ? -6.931 -2.362 1.269 1.00 95.94 81 THR A C 1
ATOM 656 O O . THR A 1 81 ? -7.169 -3.497 0.845 1.00 95.94 81 THR A O 1
ATOM 659 N N . VAL A 1 82 ? -6.712 -2.077 2.545 1.00 96.06 82 VAL A N 1
ATOM 660 C CA . VAL A 1 82 ? -6.750 -3.057 3.624 1.00 96.06 82 VAL A CA 1
ATOM 661 C C . VAL A 1 82 ? -7.851 -2.714 4.618 1.00 96.06 82 VAL A C 1
ATOM 663 O O . VAL A 1 82 ? -8.275 -1.563 4.754 1.00 96.06 82 VAL A O 1
ATOM 666 N N . LYS A 1 83 ? -8.337 -3.739 5.307 1.00 95.00 83 LYS A N 1
ATOM 667 C CA . LYS A 1 83 ? -9.270 -3.615 6.417 1.00 95.00 83 LYS A CA 1
ATOM 668 C C . LYS A 1 83 ? -8.551 -4.026 7.703 1.00 95.00 83 LYS A C 1
ATOM 670 O O . LYS A 1 83 ? -8.121 -5.178 7.784 1.00 95.00 83 LYS A O 1
ATOM 675 N N . PRO A 1 84 ? -8.452 -3.137 8.702 1.00 92.81 84 PRO A N 1
ATOM 676 C CA . PRO A 1 84 ? -7.984 -3.509 10.031 1.00 92.81 84 PRO A CA 1
ATOM 677 C C . PRO A 1 84 ? -8.899 -4.569 10.652 1.00 92.81 84 PRO A C 1
ATOM 679 O O . PRO A 1 84 ? -10.130 -4.471 10.582 1.00 92.81 84 PRO A O 1
ATOM 682 N N . LEU A 1 85 ? -8.297 -5.592 11.244 1.00 90.31 85 LEU A N 1
ATOM 683 C CA . LEU A 1 85 ? -8.960 -6.649 11.996 1.00 90.31 85 LEU A CA 1
ATOM 684 C C . LEU A 1 85 ? -8.539 -6.592 13.471 1.00 90.31 85 LEU A C 1
ATOM 686 O O . LEU A 1 85 ? -7.653 -5.839 13.867 1.00 90.31 85 LEU A O 1
ATOM 690 N N . GLU A 1 86 ? -9.176 -7.419 14.296 1.00 85.19 86 GLU A N 1
ATOM 691 C CA . G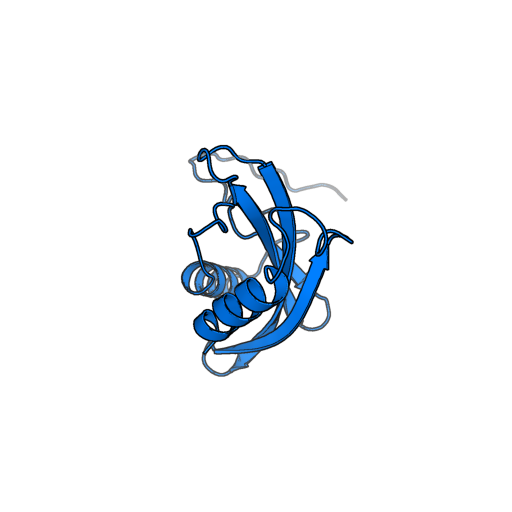LU A 1 86 ? -8.739 -7.629 15.676 1.00 85.19 86 GLU A CA 1
ATOM 692 C C . GLU A 1 86 ? -7.327 -8.239 15.732 1.00 85.19 86 GLU A C 1
ATOM 694 O O . GLU A 1 86 ? -6.901 -8.945 14.813 1.00 85.19 86 GLU A O 1
ATOM 699 N N . ASN A 1 87 ? -6.628 -8.017 16.850 1.00 84.25 87 ASN A N 1
ATOM 700 C CA . ASN A 1 87 ? -5.265 -8.506 17.099 1.00 84.25 87 ASN A CA 1
ATOM 701 C C . ASN A 1 87 ? -4.223 -7.993 16.093 1.00 84.25 87 ASN A C 1
ATOM 703 O O . ASN A 1 87 ? -3.347 -8.753 15.688 1.00 84.25 87 ASN A O 1
ATOM 707 N N . ASP A 1 88 ? -4.331 -6.723 15.691 1.00 80.88 88 ASP A N 1
ATOM 708 C CA . ASP A 1 88 ? -3.351 -6.043 14.831 1.00 80.88 88 ASP A CA 1
ATOM 709 C C . ASP A 1 88 ? -3.134 -6.701 13.458 1.00 80.88 88 ASP A C 1
ATOM 711 O O . ASP A 1 88 ? -2.072 -6.568 12.853 1.00 80.88 88 ASP A O 1
ATOM 715 N N . LYS A 1 89 ? -4.139 -7.425 12.958 1.00 88.50 89 LYS A N 1
ATOM 716 C CA . LYS A 1 89 ? -4.101 -8.042 11.630 1.00 88.50 89 LYS A CA 1
ATOM 717 C C . LYS A 1 89 ? -4.735 -7.142 10.582 1.00 88.50 89 LYS A C 1
ATOM 719 O O . LYS A 1 89 ? -5.639 -6.362 10.879 1.00 88.50 89 LYS A O 1
ATOM 724 N N . PHE A 1 90 ? -4.335 -7.331 9.330 1.00 92.44 90 PHE A N 1
ATOM 725 C CA . PHE A 1 90 ? -4.901 -6.622 8.189 1.00 92.44 90 PHE A CA 1
ATOM 726 C C . PHE A 1 90 ? -5.450 -7.615 7.175 1.00 92.44 90 PHE A C 1
ATOM 728 O O . PHE A 1 90 ? -4.845 -8.640 6.886 1.00 92.44 90 PHE A O 1
ATOM 735 N N . GLN A 1 91 ? -6.626 -7.319 6.634 1.00 92.06 91 GLN A N 1
ATOM 736 C CA . GLN A 1 91 ? -7.215 -8.093 5.553 1.00 92.06 91 GLN A CA 1
ATOM 737 C C . GLN A 1 91 ? -7.081 -7.329 4.245 1.00 92.06 91 GLN A C 1
ATOM 739 O O . GLN A 1 91 ? -7.523 -6.182 4.147 1.00 92.06 91 GLN A O 1
ATOM 744 N N . TRP A 1 92 ? -6.566 -7.988 3.212 1.00 92.81 92 TRP A N 1
ATOM 745 C CA . TRP A 1 92 ? -6.628 -7.473 1.851 1.00 92.81 92 TRP A CA 1
ATOM 746 C C . TRP A 1 92 ? -8.074 -7.269 1.397 1.00 92.81 92 TRP A C 1
ATOM 748 O O . TRP A 1 92 ? -8.888 -8.194 1.432 1.00 92.81 92 TRP A O 1
ATOM 758 N N . VAL A 1 93 ? -8.393 -6.071 0.909 1.00 92.81 93 VAL A N 1
ATOM 759 C CA . VAL A 1 93 ? -9.711 -5.766 0.335 1.00 92.81 93 VAL A CA 1
ATOM 760 C C . VAL A 1 93 ? -9.622 -5.617 -1.175 1.00 92.81 93 VAL A C 1
ATOM 762 O O . VAL A 1 93 ? -10.431 -6.188 -1.904 1.00 92.81 93 VAL A O 1
ATOM 765 N N . LYS A 1 94 ? -8.675 -4.810 -1.660 1.00 92.81 94 LYS A N 1
ATOM 766 C CA . LYS A 1 94 ? -8.614 -4.437 -3.075 1.00 92.81 94 LYS A CA 1
ATOM 767 C C . LYS A 1 94 ? -7.220 -3.974 -3.467 1.00 92.81 94 LYS A C 1
ATOM 769 O O . LYS A 1 94 ? -6.636 -3.164 -2.765 1.00 92.81 94 LYS A O 1
ATOM 774 N N . PHE A 1 95 ? -6.774 -4.354 -4.657 1.00 92.31 95 PHE A N 1
ATOM 775 C CA . PHE A 1 95 ? -5.658 -3.703 -5.336 1.00 92.31 95 PHE A CA 1
ATOM 776 C C . PHE A 1 95 ? -6.160 -2.794 -6.454 1.00 92.31 95 PHE A C 1
ATOM 778 O O . PHE A 1 95 ? -7.140 -3.101 -7.137 1.00 92.31 95 PHE A O 1
ATOM 785 N N . SER A 1 96 ? -5.519 -1.641 -6.605 1.00 90.38 96 SER A N 1
ATOM 786 C CA . SER A 1 96 ? -5.804 -0.679 -7.661 1.00 90.38 96 SER A CA 1
ATOM 787 C C . SER A 1 96 ? -4.500 -0.251 -8.316 1.00 90.38 96 SER A C 1
ATOM 789 O O . SER A 1 96 ? -3.591 0.230 -7.652 1.00 90.38 96 SER A O 1
ATOM 791 N N . PHE A 1 97 ? -4.437 -0.367 -9.635 1.00 86.00 97 PHE A N 1
ATOM 792 C CA . PHE A 1 97 ? -3.299 0.075 -10.427 1.00 86.00 97 PHE A CA 1
ATOM 793 C C . PHE A 1 97 ? -3.717 1.255 -11.299 1.00 86.00 97 PHE A C 1
ATOM 795 O O . PHE A 1 97 ? -4.725 1.189 -12.011 1.00 86.00 97 PHE A O 1
ATOM 802 N N . LYS A 1 98 ? -2.981 2.367 -11.236 1.00 77.75 98 LYS A N 1
ATOM 803 C CA . LYS A 1 98 ? -3.345 3.590 -11.952 1.00 77.75 98 LYS A CA 1
ATOM 804 C C . LYS A 1 98 ? -2.599 3.666 -13.283 1.00 77.75 98 LYS A C 1
ATOM 806 O O . LYS A 1 98 ? -1.515 4.232 -13.395 1.00 77.75 98 LYS A O 1
ATOM 811 N N . GLY A 1 99 ? -3.239 3.160 -14.333 1.00 64.25 99 GLY A N 1
ATOM 812 C CA . GLY A 1 99 ? -2.842 3.419 -15.717 1.00 64.25 99 GLY A CA 1
ATOM 813 C C . GLY A 1 99 ? -3.018 2.223 -16.647 1.00 64.25 99 GLY A C 1
ATOM 814 O O . GLY A 1 99 ? -2.837 1.080 -16.251 1.00 64.25 99 GLY A O 1
ATOM 815 N N . ASN A 1 100 ? -3.293 2.496 -17.925 1.00 58.00 100 ASN A N 1
ATOM 816 C CA . ASN A 1 100 ? -3.403 1.492 -18.998 1.00 58.00 100 ASN A CA 1
ATOM 817 C C . ASN A 1 100 ? -2.028 0.970 -19.471 1.00 58.00 100 ASN A C 1
ATOM 819 O O . ASN A 1 100 ? -1.794 0.821 -20.671 1.00 58.00 100 ASN A O 1
ATOM 823 N N . LYS A 1 101 ? -1.069 0.777 -18.559 1.00 59.69 101 LYS A N 1
ATOM 824 C CA . LYS A 1 101 ? 0.345 0.595 -18.922 1.00 59.69 101 LYS A CA 1
ATOM 825 C C . LYS A 1 101 ? 0.849 -0.856 -18.894 1.00 59.69 101 LYS A C 1
ATOM 827 O O . LYS A 1 101 ? 2.046 -1.053 -19.087 1.00 59.69 101 LYS A O 1
ATOM 832 N N . GLU A 1 102 ? -0.022 -1.861 -18.776 1.00 57.25 102 GLU A N 1
ATOM 833 C CA . GLU A 1 102 ? 0.357 -3.287 -18.920 1.00 57.25 102 GLU A CA 1
ATOM 834 C C . GLU A 1 102 ? 1.071 -3.600 -20.249 1.00 57.25 102 GLU A C 1
ATOM 836 O O . GLU A 1 102 ? 1.767 -4.602 -20.371 1.00 57.25 102 GLU A O 1
ATOM 841 N N . ARG A 1 103 ? 0.921 -2.734 -21.262 1.00 60.91 103 ARG A N 1
ATOM 842 C CA . ARG A 1 103 ? 1.560 -2.874 -22.583 1.00 60.91 103 ARG A CA 1
ATOM 843 C C . ARG A 1 103 ? 2.844 -2.064 -22.765 1.00 60.91 103 ARG A C 1
ATOM 845 O O . ARG A 1 103 ? 3.342 -1.954 -23.882 1.00 60.91 103 ARG A O 1
ATOM 852 N N . SER A 1 104 ? 3.355 -1.442 -21.709 1.00 69.38 104 SER A N 1
ATOM 853 C CA . SER A 1 104 ? 4.671 -0.802 -21.753 1.00 69.38 104 SER A CA 1
ATOM 854 C C . SER A 1 104 ? 5.776 -1.851 -21.600 1.00 69.38 104 SER A C 1
ATOM 856 O O . SER A 1 104 ? 5.554 -2.917 -21.027 1.00 69.38 104 SER A O 1
ATOM 858 N N . CYS A 1 105 ? 6.981 -1.552 -22.091 1.00 70.88 105 CYS A N 1
ATOM 859 C CA . CYS A 1 105 ? 8.114 -2.484 -22.033 1.00 70.88 105 CYS A CA 1
ATOM 860 C C . CYS A 1 105 ? 8.488 -2.922 -20.608 1.00 70.88 105 CYS A C 1
ATOM 862 O O . CYS A 1 105 ? 9.075 -3.983 -20.448 1.00 70.88 105 CYS A O 1
ATOM 864 N N . CYS A 1 106 ? 8.137 -2.123 -19.595 1.00 73.31 106 CYS A N 1
ATOM 865 C CA . CYS A 1 106 ? 8.437 -2.391 -18.192 1.00 73.31 106 CYS A CA 1
ATOM 866 C C . CYS A 1 106 ? 7.168 -2.715 -17.359 1.00 73.31 106 CYS A C 1
ATOM 868 O O . CYS A 1 106 ? 7.234 -2.679 -16.136 1.00 73.31 106 CYS A O 1
ATOM 870 N N . GLY A 1 107 ? 6.002 -2.929 -17.992 1.00 74.88 107 GLY A N 1
ATOM 871 C CA . GLY A 1 107 ? 4.707 -3.086 -17.305 1.00 74.88 107 GLY A CA 1
ATOM 872 C C . GLY A 1 107 ? 4.062 -4.469 -17.433 1.00 74.88 107 GLY A C 1
ATOM 873 O O . GLY A 1 107 ? 3.031 -4.717 -16.810 1.00 74.88 107 GLY A O 1
ATOM 874 N N . TRP A 1 108 ? 4.637 -5.366 -18.238 1.00 81.19 108 TRP A N 1
ATOM 875 C CA . TRP A 1 108 ? 4.095 -6.710 -18.440 1.00 81.19 108 TRP A CA 1
ATOM 876 C C . TRP A 1 108 ? 4.287 -7.567 -17.181 1.00 81.19 108 TRP A C 1
ATOM 878 O O . TRP A 1 108 ? 5.402 -7.670 -16.677 1.00 81.19 108 TRP A O 1
ATOM 888 N N . GLY A 1 109 ? 3.202 -8.145 -16.652 1.00 85.44 109 GLY A N 1
ATOM 889 C CA . GLY A 1 109 ? 3.216 -8.933 -15.409 1.00 85.44 109 GLY A CA 1
ATOM 890 C C . GLY A 1 109 ? 3.396 -8.115 -14.121 1.00 85.44 109 GLY A C 1
ATOM 891 O O . GLY A 1 109 ? 3.423 -8.685 -13.035 1.00 85.44 109 GLY A O 1
ATOM 892 N N . LEU A 1 110 ? 3.491 -6.781 -14.212 1.00 87.62 110 LEU A N 1
ATOM 893 C CA . LEU A 1 110 ? 3.724 -5.921 -13.048 1.00 87.62 110 LEU A CA 1
ATOM 894 C C . LEU A 1 110 ? 2.567 -5.981 -12.042 1.00 87.62 110 LEU A C 1
ATOM 896 O O . LEU A 1 110 ? 2.800 -5.962 -10.839 1.00 87.62 110 LEU A O 1
ATOM 900 N N . GLN A 1 111 ? 1.327 -6.064 -12.524 1.00 88.81 111 GLN A N 1
ATOM 901 C CA . GLN A 1 111 ? 0.160 -6.177 -11.653 1.00 88.81 111 GLN A CA 1
ATOM 902 C C . GLN A 1 111 ? 0.189 -7.468 -10.825 1.00 88.81 111 GLN A C 1
ATOM 904 O O . GLN A 1 111 ? -0.049 -7.399 -9.622 1.00 88.81 111 GLN A O 1
ATOM 909 N N . ASP A 1 112 ? 0.529 -8.604 -11.438 1.00 89.44 112 ASP A N 1
ATOM 910 C CA . ASP A 1 112 ? 0.642 -9.887 -10.735 1.00 89.44 112 ASP A CA 1
ATOM 911 C C . ASP A 1 112 ? 1.794 -9.847 -9.725 1.00 89.44 112 ASP A C 1
ATOM 913 O O . ASP A 1 112 ? 1.595 -10.151 -8.554 1.00 89.44 112 ASP A O 1
ATOM 917 N N . TYR A 1 113 ? 2.965 -9.346 -10.138 1.00 91.31 113 TYR A N 1
ATOM 918 C CA . TYR A 1 113 ? 4.114 -9.162 -9.247 1.00 91.31 113 TYR A CA 1
ATOM 919 C C . TYR A 1 113 ? 3.776 -8.311 -8.015 1.00 91.31 113 TYR A C 1
ATOM 921 O O . TYR A 1 113 ? 4.082 -8.701 -6.887 1.00 91.31 113 TYR A O 1
ATOM 929 N N . LEU A 1 114 ? 3.142 -7.149 -8.215 1.00 91.75 114 LEU A N 1
ATOM 930 C CA . LEU A 1 114 ? 2.744 -6.275 -7.112 1.00 91.75 114 LEU A CA 1
ATOM 931 C C . LEU A 1 114 ? 1.685 -6.949 -6.238 1.00 91.75 114 LEU A C 1
ATOM 933 O O . LEU A 1 114 ? 1.772 -6.865 -5.016 1.00 91.75 114 LEU A O 1
ATOM 937 N N . SER A 1 115 ? 0.713 -7.635 -6.844 1.00 90.25 115 SER A N 1
ATOM 938 C CA . SER A 1 115 ? -0.334 -8.341 -6.109 1.00 90.25 115 SER A CA 1
ATOM 939 C C . SER A 1 115 ? 0.245 -9.428 -5.204 1.00 90.25 115 SER A C 1
ATOM 941 O O . SER A 1 115 ? -0.104 -9.483 -4.025 1.00 90.25 115 SER A O 1
ATOM 943 N N . ASP A 1 116 ? 1.155 -10.248 -5.726 1.00 91.94 116 ASP A N 1
ATOM 944 C CA . ASP A 1 116 ? 1.807 -11.330 -4.984 1.00 91.94 116 ASP A CA 1
ATOM 945 C C . ASP A 1 116 ? 2.704 -10.780 -3.871 1.00 91.94 116 ASP A C 1
ATOM 947 O O . ASP A 1 116 ? 2.614 -11.218 -2.724 1.00 91.94 116 ASP A O 1
ATOM 951 N N . THR A 1 117 ? 3.519 -9.767 -4.186 1.00 93.12 117 THR A N 1
ATOM 952 C CA . THR A 1 117 ? 4.430 -9.130 -3.220 1.00 93.12 117 THR A CA 1
ATOM 953 C C . THR A 1 117 ? 3.657 -8.542 -2.041 1.00 93.12 117 THR A C 1
ATOM 955 O O . THR A 1 117 ? 4.017 -8.761 -0.886 1.00 93.12 117 THR A O 1
ATOM 958 N N . LEU A 1 118 ? 2.571 -7.818 -2.324 1.00 92.12 118 LEU A N 1
ATOM 959 C CA . LEU A 1 118 ? 1.735 -7.213 -1.292 1.00 92.12 118 LEU A CA 1
ATOM 960 C C . LEU A 1 118 ? 0.944 -8.271 -0.507 1.00 92.12 118 LEU A C 1
ATOM 962 O O . LEU A 1 118 ? 0.703 -8.096 0.685 1.00 92.12 118 LEU A O 1
ATOM 966 N N . SER A 1 119 ? 0.510 -9.356 -1.156 1.00 88.94 119 SER A N 1
ATOM 967 C CA . SER A 1 119 ? -0.257 -10.408 -0.478 1.00 88.94 119 SER A CA 1
ATOM 968 C C . SER A 1 119 ? 0.623 -11.121 0.540 1.00 88.94 119 SER A C 1
ATOM 970 O O . SER A 1 119 ? 0.222 -11.257 1.688 1.00 88.94 119 SER A O 1
ATOM 972 N N . TYR A 1 120 ? 1.856 -11.458 0.153 1.00 89.38 120 TYR A N 1
ATOM 973 C CA . TYR A 1 120 ? 2.842 -12.072 1.041 1.00 89.38 120 TYR A CA 1
ATOM 974 C C . TYR A 1 120 ? 3.170 -11.198 2.260 1.00 89.38 120 TYR A C 1
ATOM 976 O O . TYR A 1 120 ? 3.352 -11.712 3.356 1.00 89.38 120 TYR A O 1
ATOM 984 N N . SER A 1 121 ? 3.228 -9.873 2.091 1.00 87.88 121 SER A N 1
ATOM 985 C CA . SER A 1 121 ? 3.499 -8.955 3.206 1.00 87.88 121 SER A CA 1
ATOM 986 C C . SER A 1 121 ? 2.353 -8.808 4.212 1.00 87.88 121 SER A C 1
ATOM 988 O O . SER A 1 121 ? 2.571 -8.318 5.316 1.00 87.88 121 SER A O 1
ATOM 990 N N . LEU A 1 122 ? 1.129 -9.172 3.821 1.00 85.12 122 LEU A N 1
ATOM 991 C CA . LEU A 1 122 ? -0.081 -8.980 4.626 1.00 85.12 122 LEU A CA 1
ATOM 992 C C . LEU A 1 122 ? -0.582 -10.279 5.291 1.00 85.12 122 LEU A C 1
ATOM 994 O O . LEU A 1 122 ? -1.605 -10.232 5.977 1.00 85.12 122 LEU A O 1
ATOM 998 N N . GLU A 1 123 ? 0.103 -11.411 5.087 1.00 75.31 123 GLU A N 1
ATOM 999 C CA . GLU A 1 123 ? -0.149 -12.699 5.770 1.00 75.31 123 GLU A CA 1
ATOM 1000 C C . GLU A 1 123 ? 0.425 -12.740 7.197 1.00 75.31 123 GLU 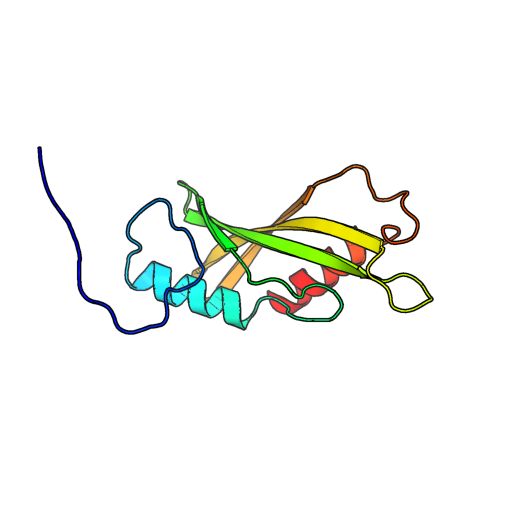A C 1
ATOM 1002 O O . GLU A 1 123 ? -0.299 -13.238 8.099 1.00 75.31 123 GLU A O 1
#

Radius of gyration: 16.86 Å; chains: 1; bounding box: 36×44×42 Å

Sequence (123 aa):
MKAAKISHWSGIKSPYSYSHNLTENEEIMLEKLEDILPHGSGINGDWSFDILKNGNIVCHNTYEAMNERGYYCHFYDFSVTVKPLENDKFQWVKFSFKGNKERSCCGWGLQDYLSDTLSYSLE